Protein AF-A0A1U6HE54-F1 (afdb_monomer)

pLDDT: mean 72.29, std 14.86, range [47.03, 98.19]

Sequence (112 aa):
MHRLLLSLATTPTPLPTPTLREGISEDQVTPGLLGFIMTAFFVVATALLIVDMVRRIRRVRYRAQVEEDRLAAAAAADVQASDAQDGLNAPEPGRSDGDGNGIAPGQSRPRE

Radius of gyration: 45.71 Å; Cα contacts (8 Å, |Δi|>4): 4; chains: 1; bounding box: 90×60×93 Å

Foldseek 3Di:
DPDPPPPPPPPPDPDPDPDDDPPDDPCVVDVPPVNVVVVVVVVVVVVVVVVVVVVVVVVVVVVVVVVVVVVVVVVVVVVVVVVVVVVVVPPPPDPPDDDDDDDDDDDDDDDD

Mean predicted aligned error: 20.37 Å

Secondary structure (DSSP, 8-state):
--SSSSSS----------PPPTT--GGGTS--HHHHHHHHHHHHHHHHHHHHHHHHHHHHHHHHHHHHHHHHHHHHHHHHHHHHHHHHHS----------------------

Solvent-accessible surface area (backbone atoms only — not comparable to full-atom values): 7382 Å² total; per-residue (Å²): 145,85,82,78,85,78,78,81,80,75,75,74,76,79,68,81,74,85,68,61,64,92,91,56,59,70,78,77,77,44,70,49,75,68,46,50,52,52,50,53,50,50,53,50,51,52,52,50,49,53,52,48,50,52,53,48,51,54,55,52,50,53,57,52,52,55,50,50,54,49,51,50,51,49,52,53,50,51,51,52,52,50,54,53,51,51,65,72,67,52,80,76,79,75,82,76,78,87,85,77,95,72,92,83,83,88,82,91,85,90,87,133

Structure (mmCIF, N/CA/C/O backbone):
data_AF-A0A1U6HE54-F1
#
_entry.id   AF-A0A1U6HE54-F1
#
loop_
_atom_site.group_PDB
_atom_site.id
_atom_site.type_symbol
_atom_site.label_atom_id
_atom_site.label_alt_id
_atom_site.label_comp_id
_atom_site.label_asym_id
_atom_site.label_entity_id
_atom_site.label_seq_id
_atom_site.pdbx_PDB_ins_code
_atom_site.Cartn_x
_atom_site.Cartn_y
_atom_site.Cartn_z
_atom_site.occupancy
_atom_site.B_iso_or_equiv
_atom_site.auth_seq_id
_atom_site.auth_comp_id
_atom_site.auth_asym_id
_atom_site.auth_atom_id
_atom_site.pdbx_PDB_model_num
ATOM 1 N N . MET A 1 1 ? 31.521 48.372 -23.368 1.00 53.19 1 MET A N 1
ATOM 2 C CA . MET A 1 1 ? 30.390 47.510 -23.781 1.00 53.19 1 MET A CA 1
ATOM 3 C C . MET A 1 1 ? 30.836 46.280 -24.600 1.00 53.19 1 MET A C 1
ATOM 5 O O . MET A 1 1 ? 30.077 45.826 -25.436 1.00 53.19 1 MET A O 1
ATOM 9 N N . HIS A 1 2 ? 32.021 45.686 -24.377 1.00 52.91 2 HIS A N 1
ATOM 10 C CA . HIS A 1 2 ? 32.487 44.509 -25.148 1.00 52.91 2 HIS A CA 1
ATOM 11 C C . HIS A 1 2 ? 33.300 43.530 -24.285 1.00 52.91 2 HIS A C 1
ATOM 13 O O . HIS A 1 2 ? 34.389 43.115 -24.662 1.00 52.91 2 HIS A O 1
ATOM 19 N N . ARG A 1 3 ? 32.834 43.211 -23.072 1.00 56.50 3 ARG A N 1
ATOM 20 C CA . ARG A 1 3 ? 33.515 42.222 -22.207 1.00 56.50 3 ARG A CA 1
ATOM 21 C C . ARG A 1 3 ? 32.602 41.172 -21.577 1.00 56.50 3 ARG A C 1
ATOM 23 O O . ARG A 1 3 ? 33.061 40.384 -20.768 1.00 56.50 3 ARG A O 1
ATOM 30 N N . LEU A 1 4 ? 31.339 41.120 -21.998 1.00 58.53 4 LEU A N 1
ATOM 31 C CA . LEU A 1 4 ? 30.358 40.142 -21.508 1.00 58.53 4 LEU A CA 1
ATOM 32 C C . LEU A 1 4 ? 29.993 39.065 -22.547 1.00 58.53 4 LEU A C 1
ATOM 34 O O . LEU A 1 4 ? 29.333 38.096 -22.201 1.00 58.53 4 LEU A O 1
ATOM 38 N N . LEU A 1 5 ? 30.459 39.184 -23.798 1.00 57.94 5 LEU A N 1
ATOM 39 C CA . LEU A 1 5 ? 30.162 38.229 -24.881 1.00 57.94 5 LEU A CA 1
ATOM 40 C C . LEU A 1 5 ? 31.288 37.216 -25.161 1.00 57.94 5 LEU A C 1
ATOM 42 O O . LEU A 1 5 ? 31.223 36.497 -26.149 1.00 57.94 5 LEU A O 1
ATOM 46 N N . LEU A 1 6 ? 32.312 37.137 -24.303 1.00 56.41 6 LEU A N 1
ATOM 47 C CA . LEU A 1 6 ? 33.413 36.167 -24.435 1.00 56.41 6 LEU A CA 1
ATOM 48 C C . LEU A 1 6 ? 33.398 35.065 -23.356 1.00 56.41 6 LEU A C 1
ATOM 50 O O . LEU A 1 6 ? 34.406 34.406 -23.138 1.00 56.41 6 LEU A O 1
ATOM 54 N N . SER A 1 7 ? 32.265 34.865 -22.670 1.00 56.56 7 SER A N 1
ATOM 55 C CA . SER A 1 7 ? 32.137 33.903 -21.557 1.00 56.56 7 SER A CA 1
ATOM 56 C C . SER A 1 7 ? 31.374 32.611 -21.907 1.00 56.56 7 SER A C 1
ATOM 58 O O . SER A 1 7 ? 31.111 31.810 -21.016 1.00 56.56 7 SER A O 1
ATOM 60 N N . LEU A 1 8 ? 30.992 32.387 -23.171 1.00 57.69 8 LEU A N 1
ATOM 61 C CA . LEU A 1 8 ? 30.108 31.271 -23.567 1.00 57.69 8 LEU A CA 1
ATOM 62 C C . LEU A 1 8 ? 30.744 30.252 -24.530 1.00 57.69 8 LEU A C 1
ATOM 64 O O . LEU A 1 8 ? 30.062 29.342 -24.982 1.00 57.69 8 LEU A O 1
ATOM 68 N N . ALA A 1 9 ? 32.042 30.361 -24.820 1.00 58.53 9 ALA A N 1
ATOM 69 C CA . ALA A 1 9 ? 32.764 29.410 -25.672 1.00 58.53 9 ALA A CA 1
ATOM 70 C C . ALA A 1 9 ? 33.810 28.596 -24.889 1.00 58.53 9 ALA A C 1
ATOM 72 O O . ALA A 1 9 ? 34.910 28.351 -25.373 1.00 58.53 9 ALA A O 1
ATOM 73 N N . THR A 1 10 ? 33.481 28.182 -23.663 1.00 57.69 10 THR A N 1
ATOM 74 C CA . THR A 1 10 ? 34.153 27.037 -23.039 1.00 57.69 10 THR A CA 1
ATOM 75 C C . THR A 1 10 ? 33.377 25.794 -23.460 1.00 57.69 10 THR A C 1
ATOM 77 O O . THR A 1 10 ? 32.337 25.470 -22.895 1.00 57.69 10 THR A O 1
ATOM 80 N N . THR A 1 11 ? 33.815 25.140 -24.535 1.00 62.75 11 THR A N 1
ATOM 81 C CA . THR A 1 11 ? 33.419 23.755 -24.797 1.00 62.75 11 THR A CA 1
ATOM 82 C C . THR A 1 11 ? 33.987 22.926 -23.649 1.00 62.75 11 THR A C 1
ATOM 84 O O . THR A 1 11 ? 35.216 22.831 -23.569 1.00 62.75 11 THR A O 1
ATOM 87 N N . PRO A 1 12 ? 33.167 22.364 -22.740 1.00 66.25 12 PRO A N 1
ATOM 88 C CA . PRO A 1 12 ? 33.702 21.438 -21.759 1.00 66.25 12 PRO A CA 1
ATOM 89 C C . PRO A 1 12 ? 34.385 20.316 -22.539 1.00 66.25 12 PRO A C 1
ATOM 91 O O . PRO A 1 12 ? 33.774 19.713 -23.424 1.00 66.25 12 PRO A O 1
ATOM 94 N N . THR A 1 13 ? 35.667 20.078 -22.258 1.00 67.88 13 THR A N 1
ATOM 95 C CA . THR A 1 13 ? 36.360 18.872 -22.713 1.00 67.88 13 THR A CA 1
ATOM 96 C C . THR A 1 13 ? 35.433 17.693 -22.433 1.00 67.88 13 THR A C 1
ATOM 98 O O . THR A 1 13 ? 35.003 17.568 -21.280 1.00 67.88 13 THR A O 1
ATOM 101 N N . PRO A 1 14 ? 35.061 16.871 -23.436 1.00 68.00 14 PRO A N 1
ATOM 102 C CA . PRO A 1 14 ? 34.204 15.731 -23.177 1.00 68.00 14 PRO A CA 1
ATOM 103 C C . PRO A 1 14 ? 34.922 14.872 -22.142 1.00 68.00 14 PRO A C 1
ATOM 105 O O . PRO A 1 14 ? 36.036 14.398 -22.367 1.00 68.00 14 PRO A O 1
ATOM 108 N N . LEU A 1 15 ? 34.308 14.755 -20.968 1.00 67.00 15 LEU A N 1
ATOM 109 C CA . LEU A 1 15 ? 34.757 13.828 -19.945 1.00 67.00 15 LEU A CA 1
ATOM 110 C C . LEU A 1 15 ? 34.797 12.446 -20.613 1.00 67.00 15 LEU A C 1
ATOM 112 O O . LEU A 1 15 ? 33.842 12.144 -21.339 1.00 67.00 15 LEU A O 1
ATOM 116 N N . PRO A 1 16 ? 35.869 11.640 -20.452 1.00 64.12 16 PRO A N 1
ATOM 117 C CA . PRO A 1 16 ? 35.920 10.320 -21.063 1.00 64.12 16 PRO A CA 1
ATOM 118 C C . PRO A 1 16 ? 34.633 9.597 -20.691 1.00 64.12 16 PRO A C 1
ATOM 120 O O . PRO A 1 16 ? 34.345 9.404 -19.508 1.00 64.12 16 PRO A O 1
ATOM 123 N N . THR A 1 17 ? 33.816 9.297 -21.701 1.00 65.06 17 THR A N 1
ATOM 124 C CA . THR A 1 17 ? 32.594 8.530 -21.510 1.00 65.06 17 THR A CA 1
ATOM 125 C C . THR A 1 17 ? 33.028 7.245 -20.820 1.00 65.06 17 THR A C 1
ATOM 127 O O . THR A 1 17 ? 33.907 6.577 -21.369 1.00 65.06 17 THR A O 1
ATOM 130 N N . PRO A 1 18 ? 32.526 6.928 -19.612 1.00 61.28 18 PRO A N 1
ATOM 131 C CA . PRO A 1 18 ? 32.861 5.677 -18.959 1.00 61.28 18 PRO A CA 1
ATOM 132 C C . PRO A 1 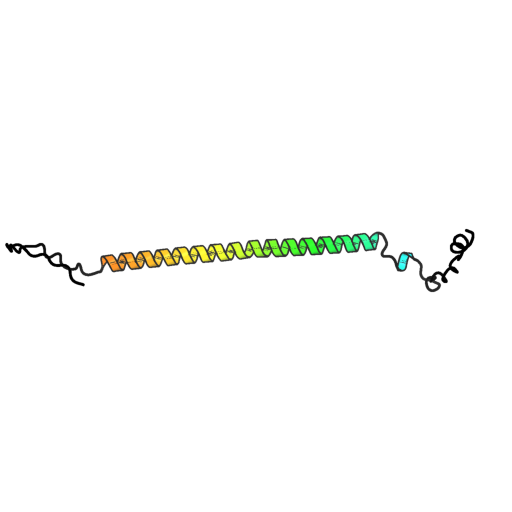18 ? 32.322 4.564 -19.851 1.00 61.28 18 PRO A C 1
ATOM 134 O O . PRO A 1 18 ? 31.140 4.237 -19.821 1.00 61.28 18 PRO A O 1
ATOM 137 N N . THR A 1 19 ? 33.176 4.045 -20.727 1.00 62.94 19 THR A N 1
ATOM 138 C CA . THR A 1 19 ? 3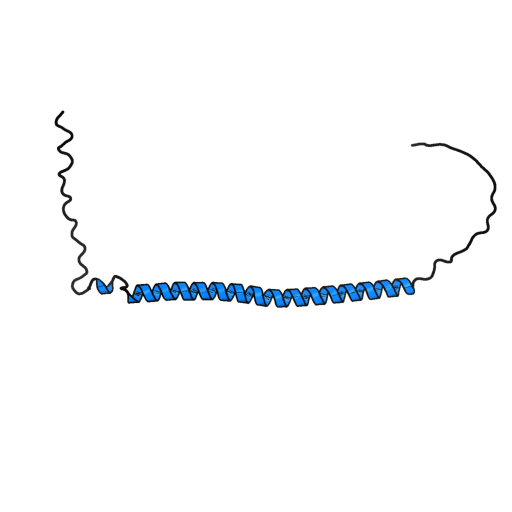2.853 2.886 -21.534 1.00 62.94 19 THR A CA 1
ATOM 139 C C . THR A 1 19 ? 32.788 1.707 -20.578 1.00 62.94 19 THR A C 1
ATOM 141 O O . THR A 1 19 ? 33.643 1.538 -19.702 1.00 62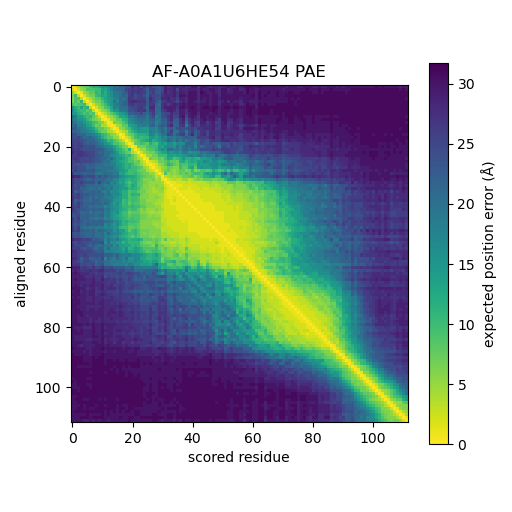.94 19 THR A O 1
ATOM 144 N N . LEU A 1 20 ? 31.722 0.917 -20.699 1.00 62.12 20 LEU A N 1
ATOM 145 C CA . LEU A 1 20 ? 31.615 -0.357 -20.004 1.00 62.12 20 LEU A CA 1
ATOM 146 C C . LEU A 1 20 ? 32.901 -1.158 -20.253 1.00 62.12 20 LEU A C 1
ATOM 148 O O . LEU A 1 20 ? 33.482 -1.092 -21.339 1.00 62.12 20 LEU A O 1
ATOM 152 N N . ARG A 1 21 ? 33.370 -1.884 -19.229 1.00 65.00 21 ARG A N 1
ATOM 153 C CA . ARG A 1 21 ? 34.540 -2.763 -19.359 1.00 65.00 21 ARG A CA 1
ATOM 154 C C . ARG A 1 21 ? 34.344 -3.636 -20.601 1.00 65.00 21 ARG A C 1
ATOM 156 O O . ARG A 1 21 ? 33.274 -4.215 -20.769 1.00 65.00 21 ARG A O 1
ATOM 163 N N . GLU A 1 22 ? 35.364 -3.691 -21.451 1.00 62.09 22 GLU A N 1
ATOM 164 C CA . GLU A 1 22 ? 35.331 -4.368 -22.748 1.00 62.09 22 GLU A CA 1
ATOM 165 C C . GLU A 1 22 ? 34.748 -5.788 -22.596 1.00 62.09 22 GLU A C 1
ATOM 167 O O . GLU A 1 22 ? 35.309 -6.622 -21.885 1.00 62.09 22 GLU A O 1
ATOM 172 N N . GLY A 1 23 ? 33.553 -6.014 -23.163 1.00 64.44 23 GLY A N 1
ATOM 173 C CA . GLY A 1 23 ? 32.767 -7.249 -23.008 1.00 64.44 23 GLY A CA 1
ATOM 174 C C . GLY A 1 23 ? 31.429 -7.128 -22.256 1.00 64.44 23 GLY A C 1
ATOM 175 O O . GLY A 1 23 ? 30.675 -8.099 -22.244 1.00 64.44 23 GLY A O 1
ATOM 176 N N . ILE A 1 24 ? 31.096 -5.976 -21.661 1.00 61.22 24 ILE A N 1
ATOM 177 C CA . ILE A 1 24 ? 29.782 -5.731 -21.034 1.00 61.22 24 ILE A CA 1
ATOM 178 C C . ILE A 1 24 ? 28.939 -4.840 -21.952 1.00 61.22 24 ILE A C 1
ATOM 180 O O . ILE A 1 24 ? 29.320 -3.710 -22.252 1.00 61.22 24 ILE A O 1
ATOM 184 N N . SER A 1 25 ? 27.798 -5.360 -22.403 1.00 67.50 25 SER A N 1
ATOM 185 C CA . SER A 1 25 ? 26.795 -4.620 -23.171 1.00 67.50 25 SER A CA 1
ATOM 186 C C . SER A 1 25 ? 25.852 -3.843 -22.234 1.00 67.50 25 SER A C 1
ATOM 188 O O . SER A 1 25 ? 25.618 -4.254 -21.097 1.00 67.50 25 SER A O 1
ATOM 190 N N . GLU A 1 26 ? 25.331 -2.695 -22.678 1.00 65.50 26 GLU A N 1
ATOM 191 C CA . GLU A 1 26 ? 24.462 -1.787 -21.892 1.00 65.50 26 GLU A CA 1
ATOM 192 C C . GLU A 1 26 ? 23.198 -2.490 -21.349 1.00 65.50 26 GLU A C 1
ATOM 194 O O . GLU A 1 26 ? 22.709 -2.240 -20.247 1.00 65.50 26 GLU A O 1
ATOM 199 N N . ASP A 1 27 ? 22.718 -3.460 -22.112 1.00 65.69 27 ASP A N 1
ATOM 200 C CA . ASP A 1 27 ? 21.633 -4.392 -21.824 1.00 65.69 27 ASP A CA 1
ATOM 201 C C . ASP A 1 27 ? 21.886 -5.309 -20.610 1.00 65.69 27 ASP A C 1
ATOM 203 O O . ASP A 1 27 ? 20.931 -5.872 -20.074 1.00 65.69 27 ASP A O 1
ATOM 207 N N . GLN A 1 28 ? 23.127 -5.427 -20.121 1.00 65.62 28 GLN A N 1
ATOM 208 C CA . GLN A 1 28 ? 23.425 -6.128 -18.864 1.00 65.62 28 GLN A CA 1
ATOM 209 C C . GLN A 1 28 ? 23.243 -5.258 -17.616 1.00 65.62 28 GLN A C 1
ATOM 211 O O . GLN A 1 28 ? 23.027 -5.800 -16.532 1.00 65.62 28 GLN A O 1
ATOM 216 N N . VAL A 1 29 ? 23.360 -3.931 -17.734 1.00 65.56 29 VAL A N 1
ATOM 217 C CA . VAL A 1 29 ? 23.390 -3.021 -16.573 1.00 65.56 29 VAL A CA 1
ATOM 218 C C . VAL A 1 29 ? 22.092 -2.251 -16.377 1.00 65.56 29 VAL A C 1
ATOM 220 O O . VAL A 1 29 ? 21.777 -1.856 -15.254 1.00 65.56 29 VAL A O 1
ATOM 223 N N . THR A 1 30 ? 21.294 -2.098 -17.431 1.00 76.25 30 THR A N 1
ATOM 224 C CA . THR A 1 30 ? 19.937 -1.578 -17.311 1.00 76.25 30 THR A CA 1
ATOM 225 C C . THR A 1 30 ? 18.973 -2.758 -17.225 1.00 76.25 30 THR A C 1
ATOM 227 O O . THR A 1 30 ? 18.922 -3.553 -18.166 1.00 76.25 30 THR A O 1
ATOM 230 N N . PRO A 1 31 ? 18.183 -2.908 -16.139 1.00 75.00 31 PRO A N 1
ATOM 231 C CA . PRO A 1 31 ? 17.094 -3.871 -16.128 1.00 75.00 31 PRO A CA 1
ATOM 232 C C . PRO A 1 31 ? 16.153 -3.468 -17.263 1.00 75.00 31 PRO A C 1
ATOM 234 O O . PRO A 1 31 ? 15.412 -2.497 -17.141 1.00 75.00 31 PRO A O 1
ATOM 237 N N . GLY A 1 32 ? 16.251 -4.157 -18.404 1.00 84.62 32 GLY A N 1
ATOM 238 C CA . GLY A 1 32 ? 15.451 -3.859 -19.586 1.00 84.62 32 GLY A CA 1
ATOM 239 C C . GLY A 1 32 ? 13.955 -4.022 -19.305 1.00 84.62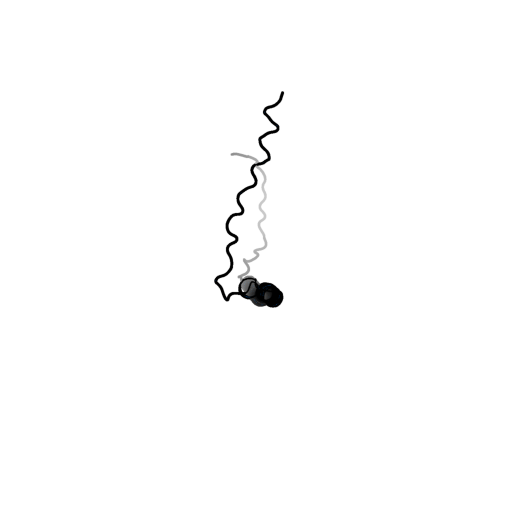 32 GLY A C 1
ATOM 240 O O . GLY A 1 32 ? 13.518 -4.161 -18.160 1.00 84.62 32 GLY A O 1
ATOM 241 N N . LEU A 1 33 ? 13.135 -4.093 -20.354 1.00 86.38 33 LEU A N 1
ATOM 242 C CA . LEU A 1 33 ? 11.681 -4.229 -20.190 1.00 86.38 33 LEU A CA 1
ATOM 243 C C . LEU A 1 33 ? 11.293 -5.370 -19.226 1.00 86.38 33 LEU A C 1
ATOM 245 O O . LEU A 1 33 ? 10.406 -5.201 -18.393 1.00 86.38 33 LEU A O 1
ATOM 249 N N . LEU A 1 34 ? 12.007 -6.499 -19.278 1.00 86.69 34 LEU A N 1
ATOM 250 C CA . LEU A 1 34 ? 11.775 -7.631 -18.382 1.00 86.69 34 LEU A CA 1
ATOM 251 C C . LEU A 1 34 ? 11.990 -7.271 -16.900 1.00 86.69 34 LEU A C 1
ATOM 253 O O . LEU A 1 34 ? 11.157 -7.617 -16.066 1.00 86.69 34 LEU A O 1
ATOM 257 N N . GLY A 1 35 ? 13.063 -6.549 -16.564 1.00 88.50 35 GLY A N 1
ATOM 258 C CA . GLY A 1 35 ? 13.348 -6.141 -15.185 1.00 88.50 35 GLY A CA 1
ATOM 259 C C . GLY A 1 35 ? 12.356 -5.098 -14.658 1.00 88.50 35 GLY A C 1
ATOM 260 O O . GLY A 1 35 ? 11.946 -5.164 -13.495 1.00 88.50 35 GLY A O 1
ATOM 261 N N . PHE A 1 36 ? 11.885 -4.197 -15.527 1.00 90.94 36 PHE A N 1
ATOM 262 C CA . PHE A 1 36 ? 10.804 -3.265 -15.201 1.00 90.94 36 PHE A CA 1
ATOM 263 C C . PHE A 1 36 ? 9.502 -4.003 -14.866 1.00 90.94 36 PHE A C 1
ATOM 265 O O . PHE A 1 36 ? 8.897 -3.741 -13.827 1.00 90.94 36 PHE A O 1
ATOM 272 N N . ILE A 1 37 ? 9.103 -4.978 -15.693 1.00 95.38 37 ILE A N 1
ATOM 273 C CA . ILE A 1 37 ? 7.904 -5.793 -15.449 1.00 95.38 37 ILE A CA 1
ATOM 274 C C . ILE A 1 37 ? 8.042 -6.623 -14.167 1.00 95.38 37 ILE A C 1
ATOM 276 O O . ILE A 1 37 ? 7.092 -6.688 -13.389 1.00 95.38 37 ILE A O 1
ATOM 280 N N . MET A 1 38 ? 9.215 -7.203 -13.897 1.00 94.31 38 MET A N 1
ATOM 281 C CA . MET A 1 38 ? 9.465 -7.937 -12.648 1.00 94.31 38 MET A CA 1
ATOM 282 C C . MET A 1 38 ? 9.331 -7.039 -11.415 1.00 94.31 38 MET A C 1
ATOM 284 O O . MET A 1 38 ? 8.709 -7.430 -10.428 1.00 94.31 38 MET A O 1
ATOM 288 N N . THR A 1 39 ? 9.861 -5.816 -11.478 1.00 93.25 39 THR A N 1
ATOM 289 C CA . THR A 1 39 ? 9.768 -4.853 -10.372 1.00 93.25 39 THR A CA 1
ATOM 290 C C . THR A 1 39 ? 8.332 -4.372 -10.182 1.00 93.25 39 THR A C 1
ATOM 292 O O . THR A 1 39 ? 7.827 -4.366 -9.061 1.00 93.25 39 THR A O 1
ATOM 295 N N . ALA A 1 40 ? 7.639 -4.036 -11.273 1.00 95.69 40 ALA A N 1
ATOM 296 C CA . ALA A 1 40 ? 6.229 -3.663 -11.245 1.00 95.69 40 ALA A CA 1
ATOM 297 C C . ALA A 1 40 ? 5.369 -4.780 -10.633 1.00 95.69 40 ALA A C 1
ATOM 299 O O . ALA A 1 40 ? 4.542 -4.518 -9.760 1.00 95.69 40 ALA A O 1
ATOM 300 N N . PHE A 1 41 ? 5.616 -6.035 -11.019 1.00 97.31 41 PHE A N 1
ATOM 301 C CA . PHE A 1 41 ? 4.968 -7.198 -10.423 1.00 97.31 41 PHE A CA 1
ATOM 302 C C . PHE A 1 41 ? 5.248 -7.303 -8.919 1.00 97.31 41 PHE A C 1
ATOM 304 O O . PHE A 1 41 ? 4.315 -7.489 -8.143 1.00 97.31 41 PHE A O 1
ATOM 311 N N . PHE A 1 42 ? 6.501 -7.132 -8.490 1.00 97.56 42 PHE A N 1
ATOM 312 C CA . PHE A 1 42 ? 6.875 -7.170 -7.073 1.00 97.56 42 PHE A CA 1
ATOM 313 C C 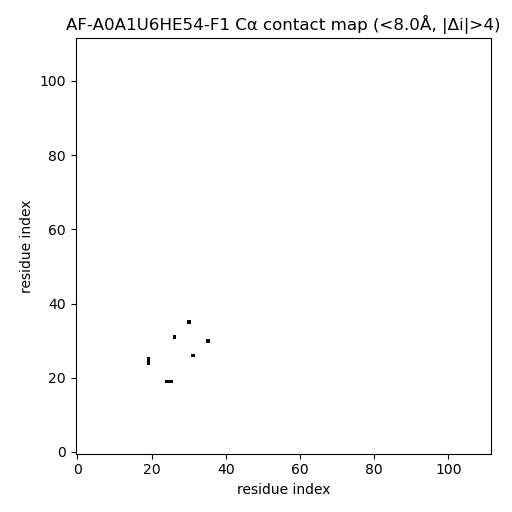. PHE A 1 42 ? 6.141 -6.113 -6.246 1.00 97.56 42 PHE A C 1
ATOM 315 O O . PHE A 1 42 ? 5.651 -6.404 -5.153 1.00 97.56 42 PHE A O 1
ATOM 322 N N . VAL A 1 43 ? 6.025 -4.895 -6.779 1.00 97.88 43 VAL A N 1
ATOM 323 C CA . VAL A 1 43 ? 5.277 -3.804 -6.143 1.00 97.88 43 VAL A CA 1
ATOM 324 C C . VAL A 1 43 ? 3.800 -4.171 -6.016 1.00 97.88 43 VAL A C 1
ATOM 326 O O . VAL A 1 43 ? 3.232 -4.037 -4.933 1.00 97.88 43 VAL A O 1
ATOM 329 N N . VAL A 1 44 ? 3.184 -4.695 -7.081 1.00 98.19 44 VAL A N 1
ATOM 330 C CA . VAL A 1 44 ? 1.779 -5.135 -7.062 1.00 98.19 44 VAL A CA 1
ATOM 331 C C . VAL A 1 44 ? 1.571 -6.272 -6.063 1.00 98.19 44 VAL A C 1
ATOM 333 O O . VAL A 1 44 ? 0.655 -6.203 -5.248 1.00 98.19 44 VAL A O 1
ATOM 336 N N . ALA A 1 45 ? 2.431 -7.290 -6.072 1.00 98.06 45 ALA A N 1
ATOM 337 C CA . ALA A 1 45 ? 2.362 -8.410 -5.140 1.00 98.06 45 ALA A CA 1
ATOM 338 C C . ALA A 1 45 ? 2.483 -7.936 -3.684 1.00 98.06 45 ALA A C 1
ATOM 340 O O . ALA A 1 45 ? 1.686 -8.331 -2.834 1.00 98.06 45 ALA A O 1
ATOM 341 N N . THR A 1 46 ? 3.422 -7.029 -3.410 1.00 98.19 46 THR A N 1
ATOM 342 C CA . THR A 1 46 ? 3.610 -6.438 -2.079 1.00 98.19 46 THR A CA 1
ATOM 343 C C . THR A 1 46 ? 2.383 -5.630 -1.651 1.00 98.19 46 THR A C 1
ATOM 345 O O . THR A 1 46 ? 1.900 -5.789 -0.531 1.00 98.19 46 THR A O 1
ATOM 348 N N . ALA A 1 47 ? 1.821 -4.810 -2.544 1.00 97.75 47 ALA A N 1
ATOM 349 C CA . ALA A 1 47 ? 0.607 -4.046 -2.271 1.00 97.75 47 ALA A CA 1
ATOM 350 C C . ALA A 1 47 ? -0.597 -4.962 -1.992 1.00 97.75 47 ALA A C 1
ATOM 352 O O . ALA A 1 47 ? -1.331 -4.739 -1.027 1.00 97.75 47 ALA A O 1
ATOM 353 N N . LEU A 1 48 ? -0.777 -6.023 -2.785 1.00 97.56 48 LEU A N 1
ATOM 354 C CA . LEU A 1 48 ? -1.823 -7.024 -2.564 1.00 97.56 48 LEU A CA 1
ATOM 355 C C . LEU A 1 48 ? -1.649 -7.743 -1.225 1.00 97.56 48 LEU A C 1
ATOM 357 O O . LEU A 1 48 ? -2.642 -7.970 -0.539 1.00 97.56 48 LEU A O 1
ATOM 361 N N . LEU A 1 49 ? -0.414 -8.045 -0.821 1.00 96.69 49 LEU A N 1
ATOM 362 C CA . LEU A 1 49 ? -0.119 -8.663 0.471 1.00 96.69 49 LEU A CA 1
ATOM 363 C C . LEU A 1 49 ? -0.487 -7.727 1.627 1.00 96.69 49 LEU A C 1
ATOM 365 O O . LEU A 1 49 ? -1.136 -8.154 2.580 1.00 96.69 49 LEU A O 1
ATOM 369 N N . ILE A 1 50 ? -0.162 -6.435 1.521 1.00 96.38 50 ILE A N 1
ATOM 370 C CA . ILE A 1 50 ? -0.579 -5.425 2.506 1.00 96.38 50 ILE A CA 1
ATOM 371 C C . ILE A 1 50 ? -2.110 -5.360 2.589 1.00 96.38 50 ILE A C 1
ATOM 373 O O . ILE A 1 50 ? -2.671 -5.408 3.687 1.00 96.38 50 ILE A O 1
ATOM 377 N N . VAL A 1 51 ? -2.804 -5.288 1.448 1.00 96.56 51 VAL A N 1
ATOM 378 C CA . VAL A 1 51 ? -4.274 -5.242 1.401 1.00 96.56 51 VAL A CA 1
ATOM 379 C C . VAL A 1 51 ? -4.887 -6.511 1.989 1.00 96.56 51 VAL A C 1
ATOM 381 O O . VAL A 1 51 ? -5.831 -6.418 2.779 1.00 96.56 51 VAL A O 1
ATOM 384 N N . ASP A 1 52 ? -4.356 -7.689 1.655 1.00 95.62 52 ASP A N 1
ATOM 385 C CA . ASP A 1 52 ? -4.822 -8.952 2.222 1.00 95.62 52 ASP A CA 1
ATOM 386 C C . ASP A 1 52 ? -4.602 -8.993 3.734 1.00 95.62 52 ASP A C 1
ATOM 388 O O . ASP A 1 52 ? -5.537 -9.302 4.475 1.00 95.62 52 ASP A O 1
ATOM 392 N N . MET A 1 53 ? -3.425 -8.583 4.211 1.00 95.94 53 MET A N 1
ATOM 393 C CA . MET A 1 53 ? -3.114 -8.518 5.635 1.00 95.94 53 MET A CA 1
ATOM 394 C C . MET A 1 53 ? -4.103 -7.609 6.372 1.00 95.94 53 MET A C 1
ATOM 396 O O . MET A 1 53 ? -4.701 -8.026 7.366 1.00 95.94 53 MET A O 1
ATOM 400 N N . VAL A 1 54 ? -4.351 -6.397 5.869 1.00 94.88 54 VAL A N 1
ATOM 401 C CA . VAL A 1 54 ? -5.318 -5.458 6.464 1.00 94.88 54 VAL A CA 1
ATOM 402 C C . VAL A 1 54 ? -6.730 -6.047 6.455 1.00 94.88 54 VAL A C 1
ATOM 404 O O . VAL A 1 54 ? -7.437 -6.004 7.468 1.00 94.88 54 VAL A O 1
ATOM 407 N N . ARG A 1 55 ? -7.151 -6.649 5.338 1.00 93.19 55 ARG A N 1
ATOM 408 C CA . ARG A 1 55 ? -8.480 -7.257 5.201 1.00 93.19 55 ARG A CA 1
ATOM 409 C C . ARG A 1 55 ? -8.642 -8.461 6.127 1.00 93.19 55 ARG A C 1
ATOM 411 O O . ARG A 1 55 ? -9.689 -8.621 6.752 1.00 93.19 55 ARG A O 1
ATOM 418 N N . ARG A 1 56 ? -7.610 -9.293 6.263 1.00 90.12 56 ARG A N 1
ATOM 419 C CA . ARG A 1 56 ? -7.549 -10.432 7.185 1.00 90.12 56 ARG A CA 1
ATOM 420 C C . ARG A 1 56 ? -7.651 -9.968 8.629 1.00 90.12 56 ARG A C 1
ATOM 422 O O . ARG A 1 56 ? -8.503 -10.471 9.351 1.00 90.12 56 ARG A O 1
ATOM 429 N N . ILE A 1 57 ? -6.851 -8.984 9.025 1.00 87.50 57 ILE A N 1
ATOM 430 C CA . ILE A 1 57 ? -6.879 -8.402 10.368 1.00 87.50 57 ILE A CA 1
ATOM 431 C C . ILE A 1 57 ? -8.278 -7.871 10.698 1.00 87.50 57 ILE A C 1
ATOM 433 O O . ILE A 1 57 ? -8.830 -8.211 11.744 1.00 87.50 57 ILE A O 1
ATOM 437 N N . ARG A 1 58 ? -8.885 -7.091 9.795 1.00 85.75 58 ARG A N 1
ATOM 438 C CA . ARG A 1 58 ? -10.238 -6.552 9.992 1.00 85.75 58 ARG A CA 1
ATOM 439 C C . ARG A 1 58 ? -11.277 -7.670 10.137 1.00 85.75 58 ARG A C 1
ATOM 441 O O . ARG A 1 58 ? -12.121 -7.589 11.021 1.00 85.75 58 ARG A O 1
ATOM 448 N N . ARG A 1 59 ? -11.186 -8.733 9.326 1.00 80.31 59 ARG A N 1
ATOM 449 C CA . ARG A 1 59 ? -12.070 -9.912 9.419 1.00 80.31 59 ARG A CA 1
ATOM 450 C C . ARG A 1 59 ? -11.918 -10.668 10.743 1.00 80.31 59 ARG A C 1
ATOM 452 O O . ARG A 1 59 ? -12.923 -11.079 11.309 1.00 80.31 59 ARG A O 1
ATOM 459 N N . VAL A 1 60 ? -10.690 -10.868 11.224 1.00 83.88 60 VAL A N 1
ATOM 460 C CA . VAL A 1 60 ? -10.425 -11.611 12.470 1.00 83.88 60 VAL A CA 1
ATOM 461 C C . VAL A 1 60 ? -10.880 -10.813 13.691 1.00 83.88 60 VAL A C 1
ATOM 463 O O . VAL A 1 60 ? -11.565 -11.363 14.547 1.00 83.88 60 VAL A O 1
ATOM 466 N N . ARG A 1 61 ? -10.579 -9.510 13.744 1.00 75.88 61 ARG A N 1
ATOM 467 C CA . ARG A 1 61 ? -10.997 -8.647 14.861 1.00 75.88 61 ARG A CA 1
ATOM 468 C C . ARG A 1 61 ? -12.514 -8.538 14.990 1.00 75.88 61 ARG A C 1
ATOM 470 O O . ARG A 1 61 ? -13.010 -8.588 16.104 1.00 75.88 61 ARG A O 1
ATOM 477 N N . TYR A 1 62 ? -13.241 -8.458 13.872 1.00 74.50 62 TYR A N 1
ATOM 478 C CA . TYR A 1 62 ? -14.709 -8.438 13.900 1.00 74.50 62 TYR A CA 1
ATOM 479 C C . TYR A 1 62 ? -15.297 -9.691 14.550 1.00 74.50 62 TYR A C 1
ATOM 481 O O . TYR A 1 62 ? -16.295 -9.608 15.249 1.00 74.50 62 TYR A O 1
ATOM 489 N N . ARG A 1 63 ? -14.683 -10.858 14.332 1.00 68.81 63 ARG A N 1
ATOM 490 C CA . ARG A 1 63 ? -15.156 -12.110 14.936 1.00 68.81 63 ARG A CA 1
ATOM 491 C C . ARG A 1 63 ? -14.888 -12.163 16.437 1.00 68.81 63 ARG A C 1
ATOM 493 O O . ARG A 1 63 ? -15.729 -12.675 17.158 1.00 68.81 63 ARG A O 1
ATOM 500 N N . ALA A 1 64 ? -13.752 -11.631 16.885 1.00 70.38 64 ALA A N 1
ATOM 501 C CA . ALA A 1 64 ? -13.424 -11.567 18.308 1.00 70.38 64 ALA A CA 1
ATOM 502 C C . ALA A 1 64 ? -14.325 -10.569 19.054 1.00 70.38 64 ALA A C 1
ATOM 504 O O . ALA A 1 64 ? -14.907 -10.928 20.067 1.00 70.38 64 ALA A O 1
ATOM 505 N N . GLN A 1 65 ? -14.514 -9.366 18.502 1.00 66.88 65 GLN A N 1
ATOM 506 C CA . GLN A 1 65 ? -15.352 -8.329 19.116 1.00 66.88 65 GLN A CA 1
ATOM 507 C C . GLN A 1 65 ? -16.817 -8.753 19.213 1.00 66.88 65 GLN A C 1
ATOM 509 O O . GLN A 1 65 ? -17.430 -8.566 20.248 1.00 66.88 65 GLN A O 1
ATOM 514 N N . VAL A 1 66 ? -17.367 -9.400 18.179 1.00 69.06 66 VAL A N 1
ATOM 515 C CA . VAL A 1 66 ? -18.758 -9.885 18.230 1.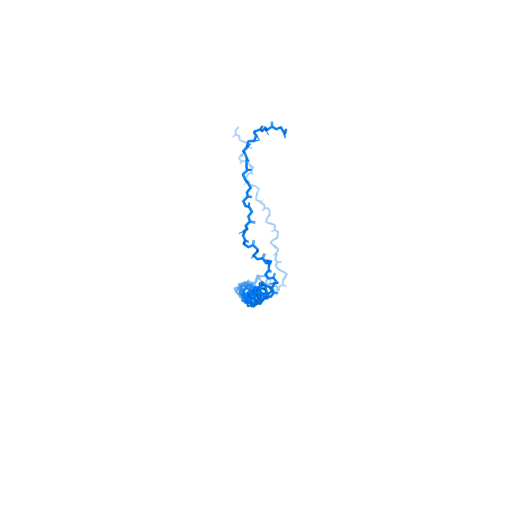00 69.06 66 VAL A CA 1
ATOM 516 C C . VAL A 1 66 ? -18.953 -10.954 19.306 1.00 69.06 66 VAL A C 1
ATOM 518 O O . VAL A 1 66 ? -20.026 -11.021 19.900 1.00 69.06 66 VAL A O 1
ATOM 521 N N . GLU A 1 67 ? -17.951 -11.794 19.561 1.00 69.38 67 GLU A N 1
ATOM 522 C CA . GLU A 1 67 ? -18.054 -12.805 20.612 1.00 69.38 67 GLU A CA 1
ATOM 523 C C . GLU A 1 67 ? -17.861 -12.198 22.006 1.00 69.38 67 GLU A C 1
ATOM 525 O O . GLU A 1 67 ? -18.606 -12.535 22.920 1.00 69.38 67 GLU A O 1
ATOM 530 N N . GLU A 1 68 ? -16.942 -11.241 22.158 1.00 70.94 68 GLU A N 1
ATOM 531 C CA . GLU A 1 68 ? -16.793 -10.456 23.390 1.00 70.94 68 GLU A CA 1
ATOM 532 C C . GLU A 1 68 ? -18.063 -9.658 23.715 1.00 70.94 68 GLU A C 1
ATOM 534 O O . GLU A 1 68 ? -18.540 -9.718 24.844 1.00 70.94 68 GLU A O 1
ATOM 539 N N . ASP A 1 69 ? -18.668 -8.990 22.730 1.00 73.75 69 ASP A N 1
ATOM 540 C CA . ASP A 1 69 ? -19.915 -8.236 22.898 1.00 73.75 69 ASP A CA 1
ATOM 541 C C . ASP A 1 69 ? -21.081 -9.156 23.294 1.00 73.75 69 ASP A C 1
ATOM 543 O O . ASP A 1 69 ? -21.908 -8.799 24.134 1.00 73.75 69 ASP A O 1
ATOM 547 N N . ARG A 1 70 ? -21.149 -10.369 22.726 1.00 72.31 70 ARG A N 1
ATOM 548 C CA . ARG A 1 70 ? -22.158 -11.376 23.097 1.00 72.31 70 ARG A CA 1
ATOM 549 C C . ARG A 1 70 ? -21.957 -11.904 24.508 1.00 72.31 70 ARG A C 1
ATOM 551 O O . ARG A 1 70 ? -22.934 -12.038 25.238 1.00 72.31 70 ARG A O 1
ATOM 558 N N . LEU A 1 71 ? -20.717 -12.199 24.884 1.00 76.31 71 LEU A N 1
ATOM 559 C CA . LEU A 1 71 ? -20.375 -12.652 26.230 1.00 76.31 71 LEU A CA 1
ATOM 560 C C . LEU A 1 71 ? -20.649 -11.555 27.264 1.00 76.31 71 LEU A C 1
ATOM 562 O O . LEU A 1 71 ? -21.212 -11.842 28.315 1.00 76.31 71 LEU A O 1
ATOM 566 N N . ALA A 1 72 ? -20.324 -10.299 26.953 1.00 78.00 72 ALA A N 1
ATOM 567 C CA . ALA A 1 72 ? -20.615 -9.156 27.811 1.00 78.00 72 ALA A CA 1
ATOM 568 C C . ALA A 1 72 ? -22.125 -8.914 27.956 1.00 78.00 72 ALA A C 1
ATOM 570 O O . ALA A 1 72 ? -22.602 -8.668 29.062 1.00 78.00 72 ALA A O 1
ATOM 571 N N . ALA A 1 73 ? -22.892 -9.032 26.868 1.00 78.50 73 ALA A N 1
ATOM 572 C CA . ALA A 1 73 ? -24.349 -8.929 26.912 1.00 78.50 73 ALA A CA 1
ATOM 573 C C . ALA A 1 73 ? -24.987 -10.068 27.725 1.00 78.50 73 ALA A C 1
ATOM 575 O O . ALA A 1 73 ? -25.906 -9.817 28.502 1.00 78.50 73 ALA A O 1
ATOM 576 N N . ALA A 1 74 ? -24.487 -11.300 27.585 1.00 78.62 74 ALA A N 1
ATOM 577 C CA . ALA A 1 74 ? -24.934 -12.437 28.385 1.00 78.62 74 ALA A CA 1
ATOM 578 C C . ALA A 1 74 ? -24.614 -12.239 29.875 1.00 78.62 74 ALA A C 1
ATOM 580 O O . ALA A 1 74 ? -25.498 -12.381 30.711 1.00 78.62 74 ALA A O 1
ATOM 581 N N . ALA A 1 75 ? -23.394 -11.805 30.205 1.00 79.75 75 ALA A N 1
ATOM 582 C CA . ALA A 1 75 ? -23.001 -11.517 31.582 1.00 79.75 75 ALA A CA 1
ATOM 583 C C . ALA A 1 75 ? -23.835 -10.382 32.206 1.00 79.75 75 ALA A C 1
ATOM 585 O O . ALA A 1 75 ? -24.231 -10.469 33.364 1.00 79.75 75 ALA A O 1
ATOM 586 N N . ALA A 1 76 ? -24.143 -9.328 31.444 1.00 79.81 76 ALA A N 1
ATOM 587 C CA . ALA A 1 76 ? -25.009 -8.246 31.909 1.00 79.81 76 ALA A CA 1
ATOM 588 C C . ALA A 1 76 ? -26.456 -8.712 32.150 1.00 79.81 76 ALA A C 1
ATOM 590 O O . ALA A 1 76 ? -27.097 -8.252 33.096 1.00 79.81 76 ALA A O 1
ATOM 591 N N . ALA A 1 77 ? -26.965 -9.626 31.318 1.00 80.06 77 ALA A N 1
ATOM 592 C CA . ALA A 1 77 ? -28.278 -10.23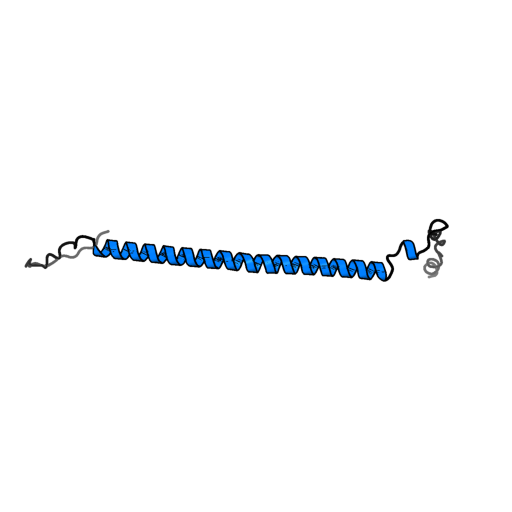4 31.508 1.00 80.06 77 ALA A CA 1
ATOM 593 C C . ALA A 1 77 ? -28.317 -11.137 32.752 1.00 80.06 77 ALA A C 1
ATOM 595 O O . ALA A 1 77 ? -29.284 -11.075 33.508 1.00 80.06 77 ALA A O 1
ATOM 596 N N . ASP A 1 78 ? -27.257 -11.909 33.006 1.00 80.56 78 ASP A N 1
ATOM 597 C CA . ASP A 1 78 ? -27.142 -12.752 34.201 1.00 80.56 78 ASP A CA 1
ATOM 598 C C . ASP A 1 78 ? -27.104 -11.913 35.489 1.00 80.56 78 ASP A C 1
ATOM 600 O O . ASP A 1 78 ? -27.794 -12.247 36.449 1.00 80.56 78 ASP A O 1
ATOM 604 N N . VAL A 1 79 ? -26.378 -10.785 35.495 1.00 82.88 79 VAL A N 1
ATOM 605 C CA . VAL A 1 79 ? -26.344 -9.849 36.638 1.00 82.88 79 VAL A CA 1
ATOM 606 C C . VAL A 1 79 ? -27.722 -9.231 36.901 1.00 82.88 79 VAL A C 1
ATOM 608 O O . VAL A 1 79 ? -28.169 -9.175 38.045 1.00 82.88 79 VAL A O 1
ATOM 611 N N . GLN A 1 80 ? -28.438 -8.814 35.851 1.00 80.44 80 GLN A N 1
ATOM 612 C CA . GLN A 1 80 ? -29.807 -8.300 35.999 1.00 80.44 80 GLN A CA 1
ATOM 613 C C . GLN A 1 80 ? -30.775 -9.372 36.504 1.00 80.44 80 GLN A C 1
ATOM 615 O O . GLN A 1 80 ? -31.672 -9.070 37.291 1.00 80.44 80 GLN A O 1
ATOM 620 N N . ALA A 1 81 ? -30.598 -10.622 36.071 1.00 79.56 81 ALA A N 1
ATOM 621 C CA . ALA A 1 81 ? -31.387 -11.736 36.568 1.00 79.56 81 ALA A CA 1
ATOM 622 C C . ALA A 1 81 ? -31.102 -12.003 38.053 1.00 79.56 81 ALA A C 1
ATOM 624 O O . ALA A 1 81 ? -32.054 -12.198 38.802 1.00 79.56 81 ALA A O 1
ATOM 625 N N . SER A 1 82 ? -29.844 -11.962 38.506 1.00 80.00 82 SER A N 1
ATOM 626 C CA . SER A 1 82 ? -29.514 -12.117 39.930 1.00 80.00 82 SER A CA 1
ATOM 627 C C . SER A 1 82 ? -30.028 -10.962 40.793 1.00 80.00 82 SER A C 1
ATOM 629 O O . SER A 1 82 ? -30.648 -11.223 41.820 1.00 80.00 82 SER A O 1
ATOM 631 N N . ASP A 1 83 ? -29.885 -9.707 40.352 1.00 79.62 83 ASP A N 1
ATOM 632 C CA . ASP A 1 83 ? -30.384 -8.536 41.093 1.00 79.62 83 ASP A CA 1
ATOM 633 C C . ASP A 1 83 ? -31.915 -8.570 41.246 1.00 79.62 83 ASP A C 1
ATOM 635 O O . ASP A 1 83 ? -32.462 -8.233 42.300 1.00 79.62 83 ASP A O 1
ATOM 639 N N . ALA A 1 84 ? -32.630 -9.018 40.207 1.00 79.50 84 ALA A N 1
ATOM 640 C CA . ALA A 1 84 ? -34.079 -9.189 40.263 1.00 79.50 84 ALA A CA 1
ATOM 641 C C . ALA A 1 84 ? -34.502 -10.288 41.253 1.00 79.50 84 ALA A C 1
ATOM 643 O O . ALA A 1 84 ? -35.529 -10.152 41.916 1.00 79.50 84 ALA A O 1
ATOM 644 N N . GLN A 1 85 ? -33.722 -11.366 41.372 1.00 75.31 85 GLN A N 1
ATOM 645 C CA . GLN A 1 85 ? -33.979 -12.449 42.328 1.00 75.31 85 GLN A CA 1
ATOM 646 C C . GLN A 1 85 ? -33.682 -12.011 43.768 1.00 75.31 85 GLN A C 1
ATOM 648 O O . GLN A 1 85 ? -34.453 -12.333 44.671 1.00 75.31 85 GLN A O 1
ATOM 653 N N . ASP A 1 86 ? -32.625 -11.232 43.996 1.00 76.19 86 ASP A N 1
ATOM 654 C CA . ASP A 1 86 ? -32.300 -10.704 45.326 1.00 76.19 86 ASP A CA 1
ATOM 655 C C . ASP A 1 86 ? -33.349 -9.689 45.811 1.00 76.19 86 ASP A C 1
ATOM 657 O O . ASP A 1 86 ? -33.751 -9.717 46.976 1.00 76.19 86 ASP A O 1
ATOM 661 N N . GLY A 1 87 ? -33.888 -8.858 44.912 1.00 71.06 87 GLY A N 1
ATOM 662 C CA . GLY A 1 87 ? -34.983 -7.934 45.228 1.00 71.06 87 GLY A CA 1
ATOM 663 C C . GLY A 1 87 ? -36.308 -8.620 45.590 1.00 71.06 87 GLY A C 1
ATOM 664 O O . GLY A 1 87 ? -37.084 -8.075 46.371 1.00 71.06 87 GLY A O 1
ATOM 665 N N . LEU A 1 88 ? -36.561 -9.825 45.067 1.00 66.69 88 LEU A N 1
ATOM 666 C CA . LEU A 1 88 ? -37.743 -10.637 45.392 1.00 66.69 88 LEU A CA 1
ATOM 667 C C . LEU A 1 88 ? -37.602 -11.399 46.722 1.00 66.69 88 LEU A C 1
ATOM 669 O O . LEU A 1 88 ? -38.612 -11.773 47.315 1.00 66.69 88 LEU A O 1
ATOM 673 N N . ASN A 1 89 ? -36.370 -11.634 47.186 1.00 62.25 89 ASN A N 1
ATOM 674 C CA . ASN A 1 89 ? -36.069 -12.350 48.432 1.00 62.25 89 ASN A CA 1
ATOM 675 C C . ASN A 1 89 ? -35.749 -11.416 49.615 1.00 62.25 89 ASN A C 1
ATOM 677 O O . ASN A 1 89 ? -35.542 -11.889 50.736 1.00 62.25 89 ASN A O 1
ATOM 681 N N . ALA A 1 90 ? -35.707 -10.100 49.393 1.00 63.06 90 ALA A N 1
ATOM 682 C CA . ALA A 1 90 ? -35.549 -9.119 50.458 1.00 63.06 90 ALA A CA 1
ATOM 683 C C . ALA A 1 90 ? -36.765 -9.166 51.410 1.00 63.06 90 ALA A C 1
ATOM 685 O O . ALA A 1 90 ? -37.904 -9.080 50.945 1.00 63.06 90 ALA A O 1
ATOM 686 N N . PRO A 1 91 ? -36.566 -9.282 52.739 1.00 55.62 91 PRO A N 1
ATOM 687 C CA . PRO A 1 91 ? -37.664 -9.204 53.694 1.00 55.62 91 PRO A CA 1
ATOM 688 C C . PRO A 1 91 ? -38.347 -7.843 53.558 1.00 55.62 91 PRO A C 1
ATOM 690 O O . PRO A 1 91 ? -37.701 -6.814 53.761 1.00 55.62 91 PRO A O 1
ATOM 693 N N . GLU A 1 92 ? -39.636 -7.840 53.208 1.00 58.84 92 GLU A N 1
ATOM 694 C CA . GLU A 1 92 ? -40.474 -6.640 53.211 1.00 58.84 92 GLU A CA 1
ATOM 695 C C . GLU A 1 92 ? -40.241 -5.856 54.518 1.00 58.84 92 GLU A C 1
ATOM 697 O O . GLU A 1 92 ? -40.507 -6.393 55.603 1.00 58.84 92 GLU A O 1
ATOM 702 N N . PRO A 1 93 ? -39.752 -4.600 54.471 1.00 57.78 93 PRO A N 1
ATOM 703 C CA . PRO A 1 93 ? -39.790 -3.748 55.640 1.00 57.78 93 PRO A CA 1
ATOM 704 C C . PRO A 1 93 ? -41.264 -3.463 55.903 1.00 57.78 93 PRO A C 1
ATOM 706 O O . PRO A 1 93 ? -41.911 -2.727 55.159 1.00 57.78 93 PRO A O 1
ATOM 709 N N . GLY A 1 94 ? -41.780 -4.132 56.934 1.00 51.47 94 GLY A N 1
ATOM 710 C CA . GLY A 1 94 ? -43.173 -4.121 57.339 1.00 51.47 94 GLY A CA 1
ATOM 711 C C . GLY A 1 94 ? -43.796 -2.743 57.186 1.00 51.47 94 GLY A C 1
ATOM 712 O O . GLY A 1 94 ? -43.445 -1.790 57.883 1.00 51.47 94 GLY A O 1
ATOM 713 N N . ARG A 1 95 ? -44.751 -2.666 56.264 1.00 53.38 95 ARG A N 1
ATOM 714 C CA . ARG A 1 95 ? -45.696 -1.570 56.158 1.00 53.38 95 ARG A CA 1
ATOM 715 C C . ARG A 1 95 ? -46.561 -1.562 57.420 1.00 53.38 95 ARG A C 1
ATOM 717 O O . ARG A 1 95 ? -47.614 -2.190 57.467 1.00 53.38 95 ARG A O 1
ATOM 724 N N . SER A 1 96 ? -46.105 -0.879 58.467 1.00 55.09 96 SER A N 1
ATOM 725 C CA . SER A 1 96 ? -46.969 -0.484 59.577 1.00 55.09 96 SER A CA 1
ATOM 726 C C . SER A 1 96 ? -47.743 0.758 59.140 1.00 55.09 96 SER A C 1
ATOM 728 O O . SER A 1 96 ? -47.275 1.888 59.299 1.00 55.09 96 SER A O 1
ATOM 730 N N . ASP A 1 97 ? -48.892 0.522 58.505 1.00 53.38 97 ASP A N 1
ATOM 731 C CA . ASP A 1 97 ? -49.897 1.546 58.237 1.00 53.38 97 ASP A CA 1
ATOM 732 C C . ASP A 1 97 ? -50.327 2.219 59.554 1.00 53.38 97 ASP A C 1
ATOM 734 O O . ASP A 1 97 ? -50.345 1.611 60.627 1.00 53.38 97 ASP A O 1
ATOM 738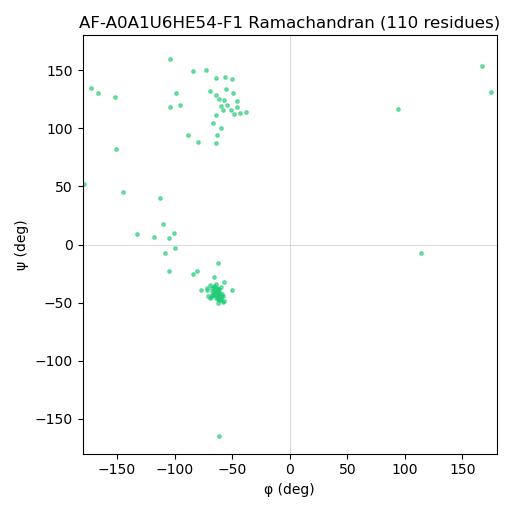 N N . GLY A 1 98 ? -50.585 3.521 59.459 1.00 52.25 98 GLY A N 1
ATOM 739 C CA . GLY A 1 98 ? -50.655 4.425 60.594 1.00 52.25 98 GLY A CA 1
ATOM 740 C C . GLY A 1 98 ? -51.890 4.283 61.476 1.00 52.25 98 GLY A C 1
ATOM 741 O O . GLY A 1 98 ? -52.994 4.035 61.005 1.00 52.25 98 GLY A O 1
ATOM 742 N N . ASP A 1 99 ? -51.694 4.597 62.752 1.00 59.78 99 ASP A N 1
ATOM 743 C CA . ASP A 1 99 ? -52.669 5.340 63.541 1.00 59.78 99 ASP A CA 1
ATOM 744 C C . ASP A 1 99 ? -51.913 6.120 64.623 1.00 59.78 99 ASP A C 1
ATOM 746 O O . ASP A 1 99 ? -51.054 5.588 65.326 1.00 59.78 99 ASP A O 1
ATOM 750 N N . GLY A 1 100 ? -52.156 7.421 64.687 1.00 47.03 100 GLY A N 1
ATOM 751 C CA . GLY A 1 100 ? -51.338 8.354 65.451 1.00 47.03 100 GLY A CA 1
ATOM 752 C C . GLY A 1 100 ? -51.873 9.770 65.363 1.00 47.03 100 GLY A C 1
ATOM 753 O O . GLY A 1 100 ? -51.156 10.697 64.998 1.00 47.03 100 GLY A O 1
ATOM 754 N N . ASN A 1 101 ? -53.163 9.916 65.655 1.00 61.19 101 ASN A N 1
ATOM 755 C CA . ASN A 1 101 ? -53.811 11.180 65.976 1.00 61.19 101 ASN A CA 1
ATOM 756 C C . ASN A 1 101 ? -52.944 12.017 66.945 1.00 61.19 101 ASN A C 1
ATOM 758 O O . ASN A 1 101 ? -52.753 11.641 68.100 1.00 61.19 101 ASN A O 1
ATOM 762 N N . GLY A 1 102 ? -52.434 13.156 66.469 1.00 48.03 102 GLY A N 1
ATOM 763 C CA . GLY A 1 102 ? -51.579 14.066 67.228 1.00 48.03 102 GLY A CA 1
ATOM 764 C C . GLY A 1 102 ? -51.747 15.505 66.755 1.00 48.03 102 GLY A C 1
ATOM 765 O O . GLY A 1 102 ? -50.987 16.013 65.938 1.00 48.03 102 GLY A O 1
ATOM 766 N N . ILE A 1 103 ? -52.787 16.151 67.266 1.00 53.25 103 ILE A N 1
ATOM 767 C CA . ILE A 1 103 ? -53.064 17.585 67.156 1.00 53.25 103 ILE A CA 1
ATOM 768 C C . ILE A 1 103 ? -51.927 18.387 67.816 1.00 53.25 103 ILE A C 1
ATOM 770 O O . ILE A 1 103 ? -51.679 18.183 69.000 1.00 53.25 103 ILE A O 1
ATOM 774 N N . ALA A 1 104 ? -5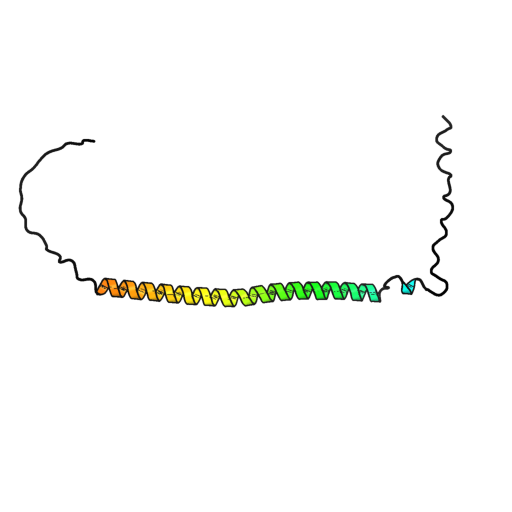1.294 19.328 67.097 1.00 56.34 104 ALA A N 1
ATOM 775 C CA . ALA A 1 104 ? -51.155 20.749 67.488 1.00 56.34 104 ALA A CA 1
ATOM 776 C C . ALA A 1 104 ? -50.121 21.529 66.632 1.00 56.34 104 ALA A C 1
ATOM 778 O O . ALA A 1 104 ? -49.191 20.933 66.090 1.00 56.34 104 ALA A O 1
ATOM 779 N N . PRO A 1 105 ? -50.273 22.865 66.498 1.00 56.41 105 PRO A N 1
ATOM 780 C CA . PRO A 1 105 ? -49.647 23.664 65.448 1.00 56.41 105 PRO A CA 1
ATOM 781 C C . PRO A 1 105 ? -48.439 24.495 65.915 1.00 56.41 105 PRO A C 1
ATOM 783 O O . PRO A 1 105 ? -48.343 24.907 67.067 1.00 56.41 105 PRO A O 1
ATOM 786 N N . GLY A 1 106 ? -47.611 24.881 64.940 1.00 52.81 106 GLY A N 1
ATOM 787 C CA . GLY A 1 106 ? -46.814 26.107 64.982 1.00 52.81 106 GLY A CA 1
ATOM 788 C C . GLY A 1 106 ? -45.386 25.963 65.506 1.00 52.81 106 GLY A C 1
ATOM 789 O O . GLY A 1 106 ? -45.170 25.757 66.693 1.00 52.81 106 GLY A O 1
ATOM 790 N N . GLN A 1 107 ? -44.408 26.244 64.642 1.00 55.00 107 GLN A N 1
ATOM 791 C CA . GLN A 1 107 ? -43.605 27.472 64.729 1.00 55.00 107 GLN A CA 1
ATOM 792 C C . GLN A 1 107 ? -42.479 27.473 63.690 1.00 55.00 107 GLN A C 1
ATOM 794 O O . GLN A 1 107 ? -41.711 26.531 63.536 1.00 55.00 107 GLN A O 1
ATOM 799 N N . SER A 1 108 ? -42.403 28.589 62.982 1.00 52.66 108 SER A N 1
ATOM 800 C CA . SER A 1 108 ? -41.318 29.028 62.119 1.00 52.66 108 SER A CA 1
ATOM 801 C C . SER A 1 108 ? -40.023 29.279 62.900 1.00 52.66 108 SER A C 1
ATOM 803 O O . SER A 1 108 ? -40.068 29.873 63.977 1.00 52.66 108 SER A O 1
ATOM 805 N N . ARG A 1 109 ? -38.869 28.942 62.297 1.00 56.59 109 ARG A N 1
ATOM 806 C CA . ARG A 1 109 ? -37.644 29.774 62.273 1.00 56.59 109 ARG A CA 1
ATOM 807 C C . ARG A 1 109 ? -36.555 29.192 61.347 1.00 56.59 109 ARG A C 1
ATOM 809 O O . ARG A 1 109 ? -36.281 28.002 61.445 1.00 56.59 109 ARG A O 1
ATOM 816 N N . PRO A 1 110 ? -35.903 30.021 60.507 1.00 66.31 110 PRO A N 1
ATOM 817 C CA . PRO A 1 110 ? -34.681 29.671 59.782 1.00 66.31 110 PRO A CA 1
ATOM 818 C C . PRO A 1 110 ? -33.444 30.235 60.503 1.00 66.31 110 PRO A C 1
ATOM 820 O O . PRO A 1 110 ? -33.461 31.420 60.834 1.00 66.31 110 PRO A O 1
ATOM 823 N N . ARG A 1 111 ? -32.411 29.412 60.734 1.00 56.44 111 ARG A N 1
ATOM 824 C CA . ARG A 1 111 ? -31.010 29.731 61.125 1.00 56.44 111 ARG A CA 1
ATOM 825 C C . ARG A 1 111 ? -30.207 28.433 60.906 1.00 56.44 111 ARG A C 1
ATOM 827 O O . ARG A 1 111 ? -30.705 27.401 61.336 1.00 56.44 111 ARG A O 1
ATOM 834 N N . GLU A 1 112 ? -29.064 28.337 60.238 1.00 54.44 112 GLU A N 1
ATOM 835 C CA . GLU A 1 112 ? -28.045 29.254 59.703 1.00 54.44 112 GLU A CA 1
ATOM 836 C C . GLU A 1 112 ? -27.475 28.651 58.408 1.00 54.44 112 GLU A C 1
ATOM 838 O O . GLU A 1 112 ? -27.609 27.415 58.239 1.00 54.44 112 GLU A O 1
#